Protein AF-A0A7C1YNR7-F1 (afdb_monomer_lite)

Foldseek 3Di:
DVCVVVVNPDDDPPDDDDVVLVVQDADDDDDDDDDDPDPVVVVVVVVVCVVVVVVVVVVNVVSNVVRPDDDD

Structure (mmCIF, N/CA/C/O backbone):
data_AF-A0A7C1YNR7-F1
#
_entry.id   AF-A0A7C1YNR7-F1
#
loop_
_atom_site.group_PDB
_atom_site.id
_atom_site.type_symbol
_atom_site.label_atom_id
_atom_site.label_alt_id
_atom_site.label_comp_id
_atom_site.label_asym_id
_atom_site.label_entity_id
_atom_site.label_seq_id
_atom_site.pdbx_PDB_ins_code
_atom_site.Cartn_x
_atom_site.Cartn_y
_atom_site.Cartn_z
_atom_site.occupancy
_atom_site.B_iso_or_equiv
_atom_site.auth_seq_id
_atom_site.auth_comp_id
_atom_site.auth_asym_id
_atom_site.auth_atom_id
_atom_site.pdbx_PDB_model_num
ATOM 1 N N . ASP A 1 1 ? -17.994 -13.915 17.905 1.00 62.62 1 ASP A N 1
ATOM 2 C CA . ASP A 1 1 ? -18.030 -15.066 18.836 1.00 62.62 1 ASP A CA 1
ATOM 3 C C . ASP A 1 1 ? -16.930 -16.088 18.593 1.00 62.62 1 ASP A C 1
ATOM 5 O O . ASP A 1 1 ? -16.143 -16.304 19.505 1.00 62.62 1 ASP A O 1
ATOM 9 N N . TYR A 1 2 ? -16.776 -16.642 17.381 1.00 80.50 2 TYR A N 1
ATOM 10 C CA . TYR A 1 2 ? -15.741 -17.655 17.096 1.00 80.50 2 TYR A CA 1
ATOM 11 C C . TYR A 1 2 ? -14.317 -17.232 17.504 1.00 80.50 2 TYR A C 1
ATOM 13 O O . TYR A 1 2 ? -13.699 -17.884 18.340 1.00 80.50 2 TYR A O 1
ATOM 21 N N . ALA A 1 3 ? -13.815 -16.101 16.996 1.00 78.81 3 ALA A N 1
ATOM 22 C CA . ALA A 1 3 ? -12.458 -15.636 17.301 1.00 78.81 3 ALA A CA 1
ATOM 23 C C . ALA A 1 3 ? -12.214 -15.399 18.805 1.00 78.81 3 ALA A C 1
ATOM 25 O O . ALA A 1 3 ? -11.150 -15.741 19.310 1.00 78.81 3 ALA A O 1
ATOM 26 N N . ILE A 1 4 ? -13.217 -14.887 19.526 1.00 82.12 4 ILE A N 1
ATOM 27 C CA . ILE A 1 4 ? -13.149 -14.653 20.977 1.00 82.12 4 ILE A CA 1
ATOM 28 C C . ILE A 1 4 ? -13.099 -15.991 21.723 1.00 82.12 4 ILE A C 1
ATOM 30 O O . ILE A 1 4 ? -12.241 -16.182 22.579 1.00 82.12 4 ILE A O 1
ATOM 34 N N . SER A 1 5 ? -13.959 -16.945 21.347 1.00 89.38 5 SER A N 1
ATOM 35 C CA . SER A 1 5 ? -13.985 -18.287 21.948 1.00 89.38 5 SER A CA 1
ATOM 36 C C . SER A 1 5 ? -12.687 -19.073 21.731 1.00 89.38 5 SER A C 1
ATOM 38 O O . SER A 1 5 ? -12.325 -19.905 22.553 1.00 89.38 5 SER A O 1
ATOM 40 N N . GLN A 1 6 ? -11.970 -18.783 20.641 1.00 88.69 6 GLN A N 1
ATOM 41 C CA . GLN A 1 6 ? -10.691 -19.402 20.292 1.00 88.69 6 GLN A CA 1
ATOM 42 C C . GLN A 1 6 ? -9.477 -18.615 20.820 1.00 88.69 6 GLN A C 1
ATOM 44 O O . GLN A 1 6 ? -8.340 -18.951 20.499 1.00 88.69 6 GLN A O 1
ATOM 49 N N . GLY A 1 7 ? -9.688 -17.543 21.595 1.00 87.88 7 GLY A N 1
ATOM 50 C CA . GLY A 1 7 ? -8.600 -16.713 22.124 1.00 87.88 7 GLY A CA 1
ATOM 51 C C . GLY A 1 7 ? -7.774 -15.997 21.046 1.00 87.88 7 GLY A C 1
ATOM 52 O O . GLY A 1 7 ? -6.628 -15.608 21.290 1.00 87.88 7 GLY A O 1
ATOM 53 N N . LEU A 1 8 ? -8.322 -15.821 19.839 1.00 85.75 8 LEU A N 1
ATOM 54 C CA . LEU A 1 8 ? -7.630 -15.143 18.749 1.00 85.75 8 LEU A CA 1
ATOM 55 C C . LEU A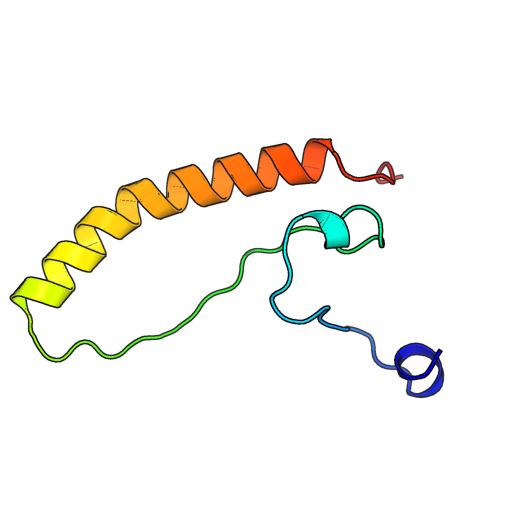 1 8 ? -7.548 -13.645 19.044 1.00 85.75 8 LEU A C 1
ATOM 57 O O . LEU A 1 8 ? -8.553 -12.947 19.157 1.00 85.75 8 LEU A O 1
ATOM 61 N N . ARG A 1 9 ? -6.317 -13.137 19.121 1.00 81.44 9 ARG A N 1
ATOM 62 C CA . ARG A 1 9 ? -6.039 -11.726 19.433 1.00 81.44 9 ARG A CA 1
ATOM 63 C C . ARG A 1 9 ? -6.253 -10.774 18.255 1.00 81.44 9 ARG A C 1
ATOM 65 O O . ARG A 1 9 ? -6.256 -9.563 18.450 1.00 81.44 9 ARG A O 1
ATOM 72 N N . LYS A 1 10 ? -6.354 -11.300 17.033 1.00 75.94 10 LYS A N 1
ATOM 73 C CA . LYS A 1 10 ? -6.483 -10.525 15.793 1.00 75.94 10 LYS A CA 1
ATOM 74 C C . LYS A 1 10 ? -7.468 -11.215 14.858 1.00 75.94 10 LYS A C 1
ATOM 76 O O . LYS A 1 10 ? -7.432 -12.434 14.722 1.00 75.94 10 LYS A O 1
ATOM 81 N N . GLY A 1 11 ? -8.316 -10.423 14.213 1.00 75.12 11 GLY A N 1
ATOM 82 C CA . GLY A 1 11 ? -9.215 -10.869 13.156 1.00 75.12 11 GLY A CA 1
ATOM 83 C C . GLY A 1 11 ? -9.213 -9.852 12.024 1.00 75.12 11 GLY A C 1
ATOM 84 O O . GLY A 1 11 ? -9.273 -8.650 12.276 1.00 75.12 11 GLY A O 1
ATOM 85 N N . GLU A 1 12 ? -9.135 -10.330 10.788 1.00 75.38 12 GLU A N 1
ATOM 86 C CA . GLU A 1 12 ? -9.131 -9.495 9.588 1.00 75.38 12 GLU A CA 1
ATOM 87 C C . GLU A 1 12 ? -10.490 -9.599 8.894 1.00 75.38 12 GLU A C 1
ATOM 89 O O . GLU A 1 12 ? -10.999 -10.690 8.652 1.00 75.38 12 GLU A O 1
ATOM 94 N N . ALA A 1 13 ? -11.102 -8.463 8.567 1.00 69.56 13 ALA A N 1
ATOM 95 C CA . ALA A 1 13 ? -12.447 -8.418 7.987 1.00 69.56 13 ALA A CA 1
ATOM 96 C C . ALA A 1 13 ? -12.494 -8.690 6.463 1.00 69.56 13 ALA A C 1
ATOM 98 O O . ALA A 1 13 ? -13.416 -8.230 5.786 1.00 69.56 13 ALA A O 1
ATOM 99 N N . GLY A 1 14 ? -11.501 -9.383 5.894 1.00 71.06 14 GLY A N 1
ATOM 100 C CA . GLY A 1 14 ? -11.356 -9.569 4.442 1.00 71.06 14 GLY A CA 1
ATOM 101 C C . GLY A 1 14 ? -10.991 -8.267 3.716 1.00 71.06 14 GLY A C 1
ATOM 102 O O . GLY A 1 14 ? -10.464 -7.356 4.341 1.00 71.06 14 GLY A O 1
ATOM 103 N N . ALA A 1 15 ? -11.289 -8.128 2.418 1.00 65.38 15 ALA A N 1
ATOM 104 C CA . ALA A 1 15 ? -10.905 -6.965 1.588 1.00 65.38 15 ALA A CA 1
ATOM 105 C C . ALA A 1 15 ? -12.031 -5.929 1.340 1.00 65.38 15 ALA A C 1
ATOM 107 O O . ALA A 1 15 ? -11.832 -4.951 0.633 1.00 65.38 15 ALA A O 1
ATOM 108 N N . GLN A 1 16 ? -13.215 -6.101 1.936 1.00 63.72 16 GLN A N 1
ATOM 109 C CA . GLN A 1 16 ? -14.387 -5.250 1.657 1.00 63.72 16 GLN A CA 1
ATOM 110 C C . GLN A 1 16 ? -14.269 -3.837 2.275 1.00 63.72 16 GLN A C 1
ATOM 112 O O . GLN A 1 16 ? -13.757 -3.722 3.381 1.00 63.72 16 GLN A O 1
ATOM 117 N N . GLY A 1 17 ? -14.708 -2.786 1.571 1.00 64.38 17 GLY A N 1
ATOM 118 C CA . GLY A 1 17 ? -14.375 -1.366 1.820 1.00 64.38 17 GLY A CA 1
ATOM 119 C C . GLY A 1 17 ? -14.859 -0.698 3.126 1.00 64.38 17 GLY A C 1
ATOM 120 O O . GLY A 1 17 ? -14.935 -1.309 4.193 1.00 64.38 17 GLY A O 1
ATOM 121 N N . GLU A 1 18 ? -15.170 0.598 3.034 1.00 64.50 18 GLU A N 1
ATOM 122 C CA . GLU A 1 18 ? -15.377 1.556 4.143 1.00 64.50 18 GLU A CA 1
ATOM 123 C C . GLU A 1 18 ? -16.386 1.118 5.222 1.00 64.50 18 GLU A C 1
ATOM 125 O O . GLU A 1 18 ? -16.256 1.491 6.387 1.00 64.50 18 GLU A O 1
ATOM 130 N N . HIS A 1 19 ? -17.334 0.235 4.890 1.00 69.62 19 HIS A N 1
ATOM 131 C CA . HIS A 1 19 ? -18.303 -0.342 5.836 1.00 69.62 19 HIS A CA 1
ATOM 132 C C . HIS A 1 19 ? -17.669 -1.085 7.030 1.00 69.62 19 HIS A C 1
ATOM 134 O O . HIS A 1 19 ? -18.344 -1.399 8.013 1.00 69.62 19 HIS A O 1
ATOM 140 N N . LYS A 1 20 ? -16.372 -1.394 6.970 1.00 73.50 20 LYS A N 1
ATOM 141 C CA . LYS A 1 20 ? -15.604 -1.968 8.081 1.00 73.50 20 LYS A CA 1
ATOM 142 C C . LYS A 1 20 ? -15.415 -1.018 9.263 1.00 73.50 20 LYS A C 1
ATOM 144 O O . LYS A 1 20 ? -15.413 -1.500 10.397 1.00 73.50 20 LYS A O 1
ATOM 149 N N . LEU A 1 21 ? -15.329 0.291 9.020 1.00 73.94 21 LEU A N 1
ATOM 150 C CA . LEU A 1 21 ? -15.178 1.291 10.084 1.00 73.94 21 LEU A CA 1
ATOM 151 C C . LEU A 1 21 ? -16.368 1.275 11.037 1.00 73.94 21 LEU A C 1
ATOM 153 O O . LEU A 1 21 ? -16.181 1.190 12.247 1.00 73.94 21 LEU A O 1
ATOM 157 N N . ALA A 1 22 ? -17.588 1.229 10.494 1.00 74.94 22 ALA A N 1
ATOM 158 C CA . ALA A 1 22 ? -18.816 1.127 11.283 1.00 74.94 22 ALA A CA 1
ATOM 159 C C . ALA A 1 22 ? -18.884 -0.151 12.143 1.00 74.94 22 ALA A C 1
ATOM 161 O O . ALA A 1 22 ? -19.577 -0.182 13.154 1.00 74.94 22 ALA A O 1
ATOM 162 N N . ARG A 1 23 ? -18.140 -1.203 11.769 1.00 77.00 23 ARG A N 1
ATOM 163 C CA . ARG A 1 23 ? -18.027 -2.461 12.530 1.00 77.00 23 ARG A CA 1
ATOM 164 C C . ARG A 1 23 ? -16.840 -2.485 13.501 1.00 77.00 23 ARG A C 1
ATOM 166 O O . ARG A 1 23 ? -16.548 -3.534 14.064 1.00 77.00 23 ARG A O 1
ATOM 173 N N . GLY A 1 24 ? -16.155 -1.356 13.690 1.00 79.06 24 GLY A N 1
ATOM 174 C CA . GLY A 1 24 ? -15.042 -1.218 14.633 1.00 79.06 24 GLY A CA 1
ATOM 175 C C . GLY A 1 24 ? -13.679 -1.667 14.098 1.00 79.06 24 GLY A C 1
ATOM 176 O O . GLY A 1 24 ? -12.719 -1.718 14.864 1.00 79.06 24 GLY A O 1
ATOM 177 N N . TYR A 1 25 ? -13.554 -1.971 12.802 1.00 81.69 25 TYR A N 1
ATOM 178 C CA . TYR A 1 25 ? -12.251 -2.238 12.191 1.00 81.69 25 TYR A CA 1
ATOM 179 C C . TYR A 1 25 ? -11.581 -0.921 11.810 1.00 81.69 25 TYR A C 1
ATOM 181 O O . TYR A 1 25 ? -12.052 -0.202 10.929 1.00 81.69 25 TYR A O 1
ATOM 189 N N . LEU A 1 26 ? -10.466 -0.621 12.469 1.00 83.56 26 LEU A N 1
ATOM 190 C CA . LEU A 1 26 ? -9.678 0.575 12.198 1.00 83.56 26 LEU A CA 1
ATOM 191 C C . LEU A 1 26 ? -8.725 0.356 11.014 1.00 83.56 26 LEU A C 1
ATOM 193 O O . LEU A 1 26 ? -8.209 -0.755 10.846 1.00 83.56 26 LEU A O 1
ATOM 197 N N . PRO A 1 27 ? -8.446 1.401 10.214 1.00 85.94 27 PRO A N 1
ATOM 198 C CA . PRO A 1 27 ? -7.494 1.303 9.120 1.00 85.94 27 PRO A CA 1
ATOM 199 C C . PRO A 1 27 ? -6.088 1.053 9.674 1.00 85.94 27 PRO A C 1
ATOM 201 O O . PRO A 1 27 ? -5.608 1.747 10.579 1.00 85.94 27 PRO A O 1
ATOM 204 N N . ASN A 1 28 ? -5.412 0.060 9.104 1.00 87.31 28 ASN A N 1
ATOM 205 C CA . ASN A 1 28 ? -4.032 -0.255 9.427 1.00 87.31 28 ASN A CA 1
ATOM 206 C C . ASN A 1 28 ? -3.218 -0.431 8.147 1.00 87.31 28 ASN A C 1
ATOM 208 O O . ASN A 1 28 ? -3.690 -1.017 7.173 1.00 87.31 28 ASN A O 1
ATOM 212 N N . THR A 1 29 ? -1.984 0.067 8.164 1.00 89.81 29 THR A N 1
ATOM 213 C CA . THR A 1 29 ? -1.086 -0.042 7.014 1.00 89.81 29 THR A CA 1
ATOM 214 C C . THR A 1 29 ? -0.691 -1.502 6.835 1.00 89.81 29 THR A C 1
ATOM 216 O O . THR A 1 29 ? -0.250 -2.150 7.785 1.00 89.81 29 THR A O 1
ATOM 219 N N . THR A 1 30 ? -0.862 -2.008 5.617 1.00 88.38 30 THR A N 1
ATOM 220 C CA . THR A 1 30 ? -0.510 -3.377 5.235 1.00 88.38 30 THR A CA 1
ATOM 221 C C . THR A 1 30 ? 0.513 -3.318 4.113 1.00 88.38 30 THR A C 1
ATOM 223 O O . THR A 1 30 ? 0.445 -2.439 3.258 1.00 88.38 30 THR A O 1
ATOM 226 N N . TYR A 1 31 ? 1.467 -4.243 4.130 1.00 90.00 31 TYR A N 1
ATOM 227 C CA . TYR A 1 31 ? 2.547 -4.303 3.155 1.00 90.00 31 TYR A CA 1
ATOM 228 C C . TYR A 1 31 ? 2.439 -5.593 2.355 1.00 90.00 31 TYR A C 1
ATOM 230 O O . TYR A 1 31 ? 2.159 -6.655 2.912 1.00 90.00 31 TYR A O 1
ATOM 238 N N . SER A 1 32 ? 2.702 -5.501 1.059 1.00 89.62 32 SER A N 1
ATOM 239 C CA . SER A 1 32 ? 2.815 -6.640 0.159 1.00 89.62 32 SER A CA 1
ATOM 240 C C . SER A 1 32 ? 4.174 -6.619 -0.536 1.00 89.62 32 SER A C 1
ATOM 242 O O . SER A 1 32 ? 4.828 -5.581 -0.656 1.00 89.62 32 SER A O 1
ATOM 244 N N . ALA A 1 33 ? 4.616 -7.791 -0.981 1.00 94.38 33 ALA A N 1
ATOM 245 C CA . ALA A 1 33 ? 5.833 -7.944 -1.759 1.00 94.38 33 ALA A CA 1
ATOM 246 C C . ALA A 1 33 ? 5.470 -8.514 -3.129 1.00 94.38 33 ALA A C 1
ATOM 248 O O . ALA A 1 33 ? 4.783 -9.531 -3.222 1.00 94.38 33 ALA A O 1
ATOM 249 N N . HIS A 1 34 ? 5.944 -7.862 -4.189 1.00 94.38 34 HIS A N 1
ATOM 250 C CA . HIS A 1 34 ? 5.665 -8.258 -5.565 1.00 94.38 34 HIS A CA 1
ATOM 251 C C . HIS A 1 34 ? 6.969 -8.367 -6.347 1.00 94.38 34 HIS A C 1
ATOM 253 O O . HIS A 1 34 ? 7.791 -7.448 -6.349 1.00 94.38 34 HIS A O 1
ATOM 259 N N . TRP A 1 35 ? 7.157 -9.493 -7.033 1.00 97.12 35 TRP A N 1
ATOM 260 C CA 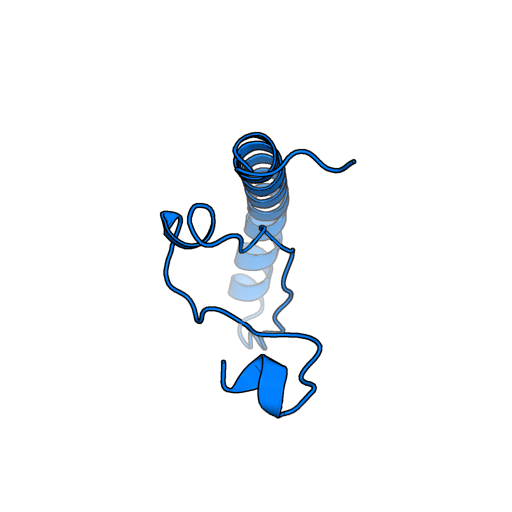. TRP A 1 35 ? 8.245 -9.633 -7.989 1.00 97.12 35 TRP A CA 1
ATOM 261 C C . TRP A 1 35 ? 7.807 -9.094 -9.349 1.00 97.12 35 TRP A C 1
ATOM 263 O O . TRP A 1 35 ? 6.826 -9.554 -9.925 1.00 97.12 35 TRP A O 1
ATOM 273 N N . ILE A 1 36 ? 8.557 -8.116 -9.857 1.00 97.50 36 ILE A N 1
ATOM 274 C CA . ILE A 1 36 ? 8.329 -7.511 -11.169 1.00 97.50 36 ILE A CA 1
ATOM 275 C C . ILE A 1 36 ? 9.565 -7.788 -12.021 1.00 97.50 36 ILE A C 1
ATOM 277 O O . ILE A 1 36 ? 10.654 -7.285 -11.716 1.00 97.50 36 ILE A O 1
ATOM 281 N N . ALA A 1 37 ? 9.389 -8.618 -13.050 1.00 98.19 37 ALA A N 1
ATOM 282 C CA . ALA A 1 37 ? 10.471 -9.081 -13.915 1.00 98.19 37 ALA A CA 1
ATOM 283 C C . ALA A 1 37 ? 10.952 -8.001 -14.897 1.00 98.19 37 ALA A C 1
ATOM 285 O O . ALA A 1 37 ? 12.148 -7.881 -15.135 1.00 98.19 37 ALA A O 1
ATOM 286 N N . ASN A 1 38 ? 10.034 -7.201 -15.451 1.00 98.31 38 ASN A N 1
ATOM 287 C CA . ASN A 1 38 ? 10.369 -6.145 -16.405 1.00 98.31 38 ASN A CA 1
ATOM 288 C C . ASN A 1 38 ? 10.955 -4.917 -15.671 1.00 98.31 38 ASN A C 1
ATOM 290 O O . ASN A 1 38 ? 10.238 -4.311 -14.867 1.00 98.31 38 ASN A O 1
ATOM 294 N N . PRO A 1 39 ? 12.211 -4.508 -15.949 1.00 98.00 39 PRO A N 1
ATOM 295 C CA . PRO A 1 39 ? 12.843 -3.381 -15.262 1.00 98.00 39 PRO A CA 1
ATOM 296 C C . PRO A 1 39 ? 12.142 -2.039 -15.495 1.00 98.00 39 PRO A C 1
ATOM 298 O O . PRO A 1 39 ? 11.949 -1.288 -14.545 1.00 98.00 39 PRO A O 1
ATOM 301 N N . ALA A 1 40 ? 11.705 -1.756 -16.725 1.00 98.31 40 ALA A N 1
ATOM 302 C CA . ALA A 1 40 ? 11.027 -0.500 -17.050 1.00 98.31 40 ALA A CA 1
ATOM 303 C C . ALA A 1 40 ? 9.689 -0.390 -16.304 1.00 98.31 40 ALA A C 1
ATOM 305 O O . ALA A 1 40 ? 9.355 0.655 -15.749 1.00 98.31 40 ALA A O 1
ATOM 306 N N . PHE A 1 41 ? 8.953 -1.502 -16.227 1.00 98.12 41 PHE A N 1
ATOM 307 C CA . PHE A 1 41 ? 7.692 -1.537 -15.493 1.00 98.12 41 PHE A CA 1
ATOM 308 C C . PHE A 1 41 ? 7.898 -1.420 -13.979 1.00 98.12 41 PHE A C 1
ATOM 310 O O . PHE A 1 41 ? 7.137 -0.733 -13.302 1.00 98.12 41 PHE A O 1
ATOM 317 N N . ARG A 1 42 ? 8.964 -2.028 -13.444 1.00 98.19 42 ARG A N 1
ATOM 318 C CA . ARG A 1 42 ? 9.356 -1.860 -12.039 1.00 98.19 42 ARG A CA 1
ATOM 319 C C . ARG A 1 42 ? 9.630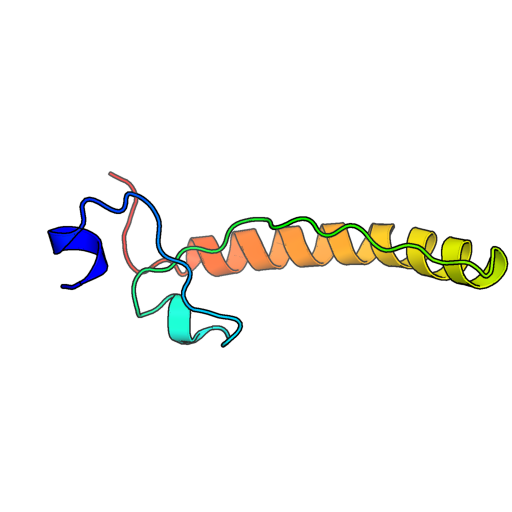 -0.394 -11.704 1.00 98.19 42 ARG A C 1
ATOM 321 O O . ARG A 1 42 ? 9.180 0.052 -10.654 1.00 98.19 42 ARG A O 1
ATOM 328 N N . THR A 1 43 ? 10.341 0.333 -12.566 1.00 98.12 43 THR A N 1
ATOM 329 C CA . THR A 1 43 ? 10.606 1.767 -12.368 1.00 98.12 43 THR A CA 1
ATOM 330 C C . THR A 1 43 ? 9.314 2.574 -12.381 1.00 98.12 43 THR A C 1
ATOM 332 O O . THR A 1 43 ? 9.057 3.298 -11.428 1.00 98.12 43 THR A O 1
ATOM 335 N N . ALA A 1 44 ? 8.445 2.366 -13.376 1.00 98.19 44 ALA A N 1
ATOM 336 C CA . ALA A 1 44 ? 7.161 3.069 -13.450 1.00 98.19 44 ALA A CA 1
ATOM 337 C C . ALA A 1 44 ? 6.288 2.848 -12.199 1.00 98.19 44 ALA A C 1
ATOM 339 O O . ALA A 1 44 ? 5.686 3.787 -11.681 1.00 98.19 44 ALA A O 1
ATOM 340 N N . ILE A 1 45 ? 6.254 1.614 -11.678 1.00 97.75 45 ILE A N 1
ATOM 341 C CA . ILE A 1 45 ? 5.570 1.305 -10.415 1.00 97.75 45 ILE A CA 1
ATOM 342 C C . ILE A 1 45 ? 6.250 2.022 -9.244 1.00 97.75 45 ILE A C 1
ATOM 344 O O . ILE A 1 45 ? 5.562 2.610 -8.417 1.00 97.75 45 ILE A O 1
ATOM 348 N N . ALA A 1 46 ? 7.582 1.989 -9.154 1.00 96.88 46 ALA A N 1
ATOM 349 C CA . ALA A 1 46 ? 8.314 2.632 -8.065 1.00 96.88 46 ALA A CA 1
ATOM 350 C C . ALA A 1 46 ? 8.052 4.145 -7.997 1.00 96.88 46 ALA A C 1
ATOM 352 O O . ALA A 1 46 ? 7.839 4.658 -6.897 1.00 96.88 46 ALA A O 1
ATOM 353 N N . ASP A 1 47 ? 8.003 4.817 -9.148 1.00 98.06 47 ASP A N 1
ATOM 354 C CA . ASP A 1 47 ? 7.713 6.250 -9.248 1.00 98.06 47 ASP A CA 1
ATOM 355 C C . ASP A 1 47 ? 6.273 6.555 -8.811 1.00 98.06 47 ASP A C 1
ATOM 357 O O . ASP A 1 47 ? 6.041 7.442 -7.989 1.00 98.06 47 ASP A O 1
ATOM 361 N N . TYR A 1 48 ? 5.297 5.765 -9.273 1.00 97.69 48 TYR A N 1
ATOM 362 C CA . TYR A 1 48 ? 3.899 5.899 -8.847 1.00 97.69 48 TYR A CA 1
ATOM 363 C C . TYR A 1 48 ? 3.724 5.705 -7.332 1.00 97.69 48 TYR A C 1
ATOM 365 O O . TYR A 1 48 ? 3.025 6.480 -6.674 1.00 97.69 48 TYR A O 1
ATOM 373 N N . LEU A 1 49 ? 4.413 4.712 -6.757 1.00 96.75 49 LEU A N 1
ATOM 374 C CA . LEU A 1 49 ? 4.356 4.395 -5.328 1.00 96.75 49 LEU A CA 1
ATOM 375 C C . LEU A 1 49 ? 4.874 5.528 -4.424 1.00 96.75 49 LEU A C 1
ATOM 377 O O . LEU A 1 49 ? 4.673 5.467 -3.211 1.00 96.75 49 LEU A O 1
ATOM 381 N N . ILE A 1 50 ? 5.572 6.539 -4.949 1.00 96.81 50 ILE A N 1
ATOM 382 C CA . ILE A 1 50 ? 5.935 7.728 -4.162 1.00 96.81 50 ILE A CA 1
ATOM 383 C C . ILE A 1 50 ? 4.665 8.502 -3.797 1.00 96.81 50 ILE A C 1
ATOM 385 O O . ILE A 1 50 ? 4.432 8.777 -2.622 1.00 96.81 50 ILE A O 1
ATOM 389 N N . HIS A 1 51 ? 3.816 8.773 -4.787 1.00 97.12 51 HIS A N 1
ATOM 390 C CA . HIS A 1 51 ? 2.575 9.524 -4.606 1.00 97.12 51 HIS A CA 1
ATOM 391 C C . HIS A 1 51 ? 1.476 8.685 -3.954 1.00 97.12 51 HIS A C 1
ATOM 393 O O . HIS A 1 51 ? 0.772 9.171 -3.071 1.00 97.12 51 HIS A O 1
ATOM 399 N N . GLU A 1 52 ? 1.352 7.411 -4.338 1.00 96.62 52 GLU A N 1
ATOM 400 C CA . GLU A 1 52 ? 0.332 6.528 -3.760 1.00 96.62 52 GLU A CA 1
ATOM 401 C C . GLU A 1 52 ? 0.504 6.392 -2.240 1.00 96.62 52 GLU A C 1
ATOM 403 O O . GLU A 1 52 ? -0.475 6.438 -1.500 1.00 96.62 52 GLU A O 1
ATOM 408 N N . ARG A 1 53 ? 1.746 6.293 -1.745 1.00 95.44 53 ARG A N 1
ATOM 409 C CA . ARG A 1 53 ? 2.008 6.200 -0.300 1.00 95.44 53 ARG A CA 1
ATOM 410 C C . ARG A 1 53 ? 1.516 7.423 0.463 1.00 95.44 53 ARG A C 1
ATOM 412 O O . ARG A 1 53 ? 0.990 7.259 1.559 1.00 95.44 53 ARG A O 1
ATOM 419 N N . GLU A 1 54 ? 1.693 8.619 -0.089 1.00 96.06 54 GLU A N 1
ATOM 420 C CA . GLU A 1 54 ? 1.201 9.847 0.534 1.00 96.06 54 GLU A CA 1
ATOM 421 C C . GLU A 1 54 ? -0.331 9.864 0.577 1.00 96.06 54 GLU A C 1
ATOM 423 O O . GLU A 1 54 ? -0.905 10.069 1.646 1.00 96.06 54 GLU A O 1
ATOM 428 N N . ALA A 1 55 ? -0.988 9.542 -0.540 1.00 95.31 55 ALA A N 1
ATOM 429 C CA . ALA A 1 55 ? -2.446 9.465 -0.609 1.00 95.31 55 ALA A CA 1
ATOM 430 C C . ALA A 1 55 ? -3.018 8.430 0.378 1.00 95.31 55 ALA A C 1
ATOM 432 O O . ALA A 1 55 ? -3.921 8.735 1.150 1.00 95.31 55 ALA A O 1
ATOM 433 N N . VAL A 1 56 ? -2.426 7.232 0.447 1.00 93.44 56 VAL A N 1
ATOM 434 C CA . VAL A 1 56 ? -2.845 6.177 1.387 1.00 93.44 56 VAL A CA 1
ATOM 435 C C . VAL A 1 56 ? -2.680 6.609 2.849 1.00 93.44 56 VAL A C 1
ATOM 437 O O . VAL A 1 56 ? -3.481 6.221 3.703 1.00 93.44 56 VAL A O 1
ATOM 440 N N . LEU A 1 57 ? -1.644 7.391 3.172 1.00 93.50 57 LEU A N 1
ATOM 441 C CA . LEU A 1 57 ? -1.466 7.934 4.522 1.00 93.50 57 LEU A CA 1
ATOM 442 C C . LEU A 1 57 ? -2.540 8.975 4.854 1.00 93.50 57 LEU A C 1
ATOM 444 O O . LEU A 1 57 ? -3.123 8.897 5.936 1.00 93.50 57 LEU A O 1
ATOM 448 N N . GLN A 1 58 ? -2.847 9.879 3.923 1.00 94.06 58 GLN A N 1
ATOM 449 C CA . GLN A 1 58 ? -3.918 10.869 4.083 1.00 94.06 58 GLN A CA 1
ATOM 450 C C . GLN A 1 58 ? -5.285 10.191 4.256 1.00 94.06 58 GLN A C 1
ATOM 452 O O . GLN A 1 58 ? -6.022 10.513 5.190 1.00 94.06 58 GLN A O 1
ATOM 457 N N . ASP A 1 59 ? -5.585 9.181 3.438 1.00 90.50 59 ASP A N 1
ATOM 458 C CA . ASP A 1 59 ? -6.810 8.386 3.550 1.00 90.50 59 ASP A CA 1
ATOM 459 C C . ASP A 1 59 ? -6.889 7.676 4.902 1.00 90.50 59 ASP A C 1
ATOM 4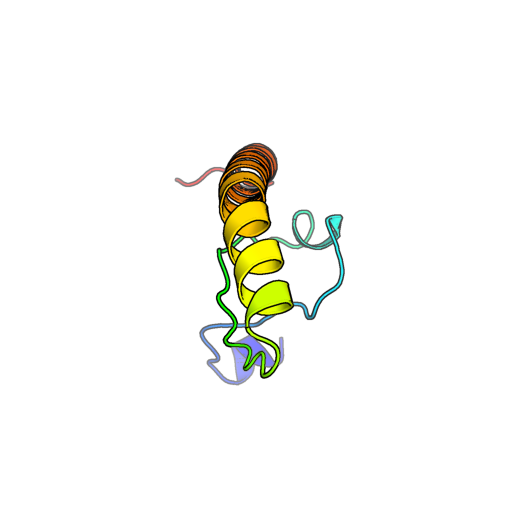61 O O . ASP A 1 59 ? -7.931 7.669 5.558 1.00 90.50 59 ASP A O 1
ATOM 465 N N . LYS A 1 60 ? -5.777 7.101 5.372 1.00 89.94 60 LYS A N 1
ATOM 466 C CA . LYS A 1 60 ? -5.721 6.468 6.693 1.00 89.94 60 LYS A CA 1
ATOM 467 C C . LYS A 1 60 ? -6.040 7.468 7.803 1.00 89.94 60 LYS A C 1
ATOM 469 O O . LYS A 1 60 ? -6.823 7.126 8.687 1.00 89.94 60 LYS A O 1
ATOM 474 N N . GLU A 1 61 ? -5.447 8.657 7.783 1.00 90.44 61 GLU A N 1
ATOM 475 C CA . GLU A 1 61 ? -5.703 9.705 8.781 1.00 90.44 61 GLU A CA 1
ATOM 476 C C . GLU A 1 61 ? -7.158 10.179 8.740 1.00 90.44 61 GLU A C 1
ATOM 478 O O . GLU A 1 61 ? -7.817 10.261 9.783 1.00 90.44 61 GLU A O 1
ATOM 483 N N . PHE A 1 62 ? -7.697 10.395 7.540 1.00 89.62 62 PHE A N 1
ATOM 484 C CA . PHE A 1 62 ? -9.099 10.742 7.340 1.00 89.62 62 PHE A CA 1
ATOM 485 C C . PHE A 1 62 ? -10.030 9.666 7.914 1.00 89.62 62 PHE A C 1
ATOM 487 O O . PHE A 1 62 ? -10.874 9.962 8.760 1.00 89.62 62 PHE A O 1
ATOM 494 N N . LEU A 1 63 ? -9.829 8.398 7.553 1.00 87.44 63 LEU A N 1
ATOM 495 C CA . LEU A 1 63 ? -10.629 7.280 8.059 1.00 87.44 63 LEU A CA 1
ATOM 496 C C . LEU A 1 63 ? -10.476 7.091 9.578 1.00 87.44 63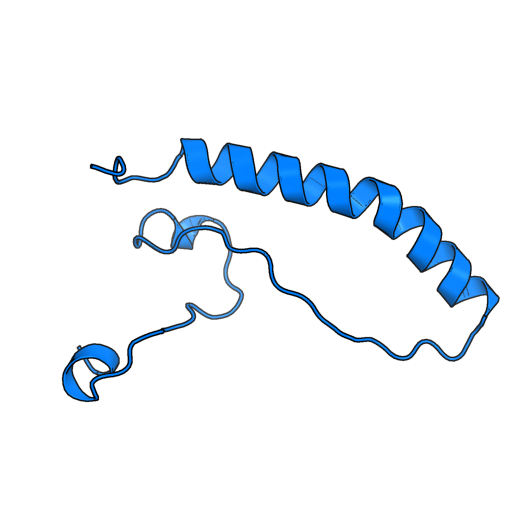 LEU A C 1
ATOM 498 O O . LEU A 1 63 ? -11.440 6.726 10.251 1.00 87.44 63 LEU A O 1
ATOM 502 N N . GLN A 1 64 ? -9.297 7.365 10.147 1.00 85.75 64 GLN A N 1
ATOM 503 C CA . GLN A 1 64 ? -9.100 7.378 11.602 1.00 85.75 64 GLN A CA 1
ATOM 504 C C . GLN A 1 64 ? -9.892 8.494 12.287 1.00 85.75 64 GLN A C 1
ATOM 506 O O . GLN A 1 64 ? -10.410 8.268 13.381 1.00 85.75 64 GLN A O 1
ATOM 511 N N . SER A 1 65 ? -10.029 9.665 11.657 1.00 84.56 65 SER A N 1
ATOM 512 C CA . SER A 1 65 ? -10.859 10.757 12.185 1.00 84.56 65 SER A CA 1
ATOM 513 C C . SER A 1 65 ? -12.350 10.393 12.244 1.00 84.56 65 SER A C 1
ATOM 515 O O . SER A 1 65 ? -13.071 10.879 13.113 1.00 84.56 65 SER A O 1
ATOM 517 N N . LEU A 1 66 ? -12.791 9.478 11.372 1.00 84.69 66 LEU A N 1
ATOM 518 C CA . LEU A 1 66 ? -14.156 8.949 11.321 1.00 84.69 66 LEU A CA 1
ATOM 519 C C . LEU A 1 66 ? -14.376 7.742 12.248 1.00 84.69 66 LEU A C 1
ATOM 521 O O . LEU A 1 66 ? -15.456 7.145 12.231 1.00 84.69 66 LEU A O 1
ATOM 525 N N . ALA A 1 67 ? -13.370 7.340 13.033 1.00 78.62 67 ALA A N 1
ATOM 526 C CA . ALA A 1 67 ? -13.483 6.175 13.897 1.00 78.62 67 ALA A CA 1
ATOM 527 C C . ALA A 1 67 ? -14.646 6.351 14.899 1.00 78.62 67 ALA A C 1
ATOM 529 O O . ALA A 1 67 ? -14.673 7.333 15.644 1.00 78.62 67 ALA A O 1
ATOM 530 N N . PRO A 1 68 ? -15.583 5.384 14.984 1.00 70.69 68 PRO A N 1
ATOM 531 C CA . PRO A 1 68 ? -16.782 5.516 15.817 1.00 70.69 68 PRO A CA 1
ATOM 532 C C . PRO A 1 68 ? -16.493 5.525 17.327 1.00 70.69 68 PRO A C 1
ATOM 534 O O . PRO A 1 68 ? -17.377 5.839 18.120 1.00 70.69 68 PRO A O 1
ATOM 537 N N . PHE A 1 69 ? -15.262 5.206 17.740 1.00 64.56 69 PHE A N 1
ATOM 538 C CA . PHE A 1 69 ? -14.850 5.157 19.138 1.00 64.56 69 PHE A CA 1
ATOM 539 C C . PHE A 1 69 ? -13.641 6.067 19.365 1.00 64.56 69 PHE A C 1
ATOM 541 O O . PHE A 1 69 ? -12.582 5.874 18.765 1.00 64.56 69 PHE A O 1
ATOM 548 N N . LYS A 1 70 ? -13.781 7.051 20.263 1.00 55.03 70 LYS A N 1
ATOM 549 C CA . LYS A 1 70 ? -12.646 7.843 20.752 1.00 55.03 70 LYS A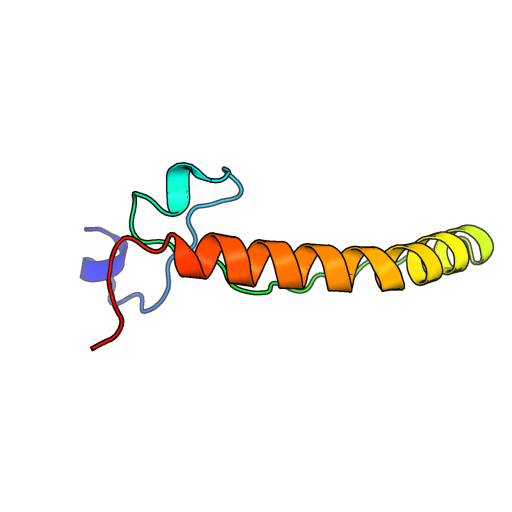 CA 1
ATOM 550 C C . LYS A 1 70 ? -11.706 6.931 21.541 1.00 55.03 70 LYS A C 1
ATOM 552 O O . LYS A 1 70 ? -12.159 6.203 22.421 1.00 55.03 70 LYS A O 1
ATOM 557 N N . LYS A 1 71 ? -10.402 6.999 21.251 1.00 55.84 71 LYS A N 1
ATOM 558 C CA . LYS A 1 71 ? -9.376 6.462 22.153 1.00 55.84 71 LYS A CA 1
ATOM 559 C C . LYS A 1 71 ? -9.518 7.188 23.497 1.00 55.84 71 LYS A C 1
ATOM 561 O O . LYS A 1 71 ? -9.422 8.414 23.518 1.00 55.84 71 LYS A O 1
ATOM 566 N N . GLN A 1 72 ? -9.834 6.441 24.555 1.00 41.22 72 GLN A N 1
ATOM 567 C CA . GLN A 1 72 ? -9.620 6.881 25.936 1.00 41.22 72 GLN A CA 1
ATOM 568 C C . GLN A 1 72 ? -8.124 7.001 26.213 1.00 41.22 72 GLN A C 1
ATOM 570 O O . GLN A 1 72 ? -7.359 6.200 25.623 1.00 41.22 72 GLN A O 1
#

Sequence (72 aa):
DYAISQGLRKGEAGAQGEHKLARGYLPNTTYSAHWIANPAFRTAIADYLIHEREAVLQDKEFLQSLAPFKKQ

pLDDT: mean 84.58, std 12.83, range [41.22, 98.31]

Radius of gyration: 16.68 Å; chains: 1; bounding box: 32×30×43 Å

Secondary structure (DSSP, 8-state):
-HHHHTT-S----TT--THHHHTT--------------HHHHHHHHHHHHHHHHHHHHHHHHHHHT-SS---